Protein AF-A0A527HJ41-F1 (afdb_monomer_lite)

pLDDT: mean 84.71, std 15.03, range [32.31, 97.44]

Sequence (166 aa):
EFQVVGFYLSAHPLDEYKAALQKMRVQTWAEFSAAVKRGAAAGRLAGTVTSKQERKTRTGNKMGVIAFSDTSGQYEAVLFSEGLAQYRDLLEAGRSVVITVAAEDRPEGVNLRINSVQSLEDEASRIQKALRIFVRNASPINTLAGQLTVRGEGQVSFVLDQHEAD

Structure (mmCIF, N/CA/C/O backbone):
data_AF-A0A527HJ41-F1
#
_entry.id   AF-A0A527HJ41-F1
#
loop_
_atom_site.group_PDB
_atom_site.id
_atom_site.type_symbol
_atom_site.label_atom_id
_atom_site.label_alt_id
_atom_site.label_comp_id
_atom_site.label_asym_id
_atom_site.label_entity_id
_atom_site.label_seq_id
_atom_site.pdbx_PDB_ins_code
_atom_site.Cartn_x
_atom_site.Cartn_y
_atom_site.Cartn_z
_atom_site.occupancy
_atom_site.B_iso_or_equiv
_atom_site.auth_seq_id
_atom_site.auth_comp_id
_atom_site.auth_asym_id
_atom_site.auth_atom_id
_atom_site.pdbx_PDB_model_num
ATOM 1 N N . GLU A 1 1 ? 0.433 -15.517 27.421 1.00 32.31 1 GLU A N 1
ATOM 2 C CA . GLU A 1 1 ? 1.723 -15.482 26.705 1.00 32.31 1 GLU A CA 1
ATOM 3 C C . GLU A 1 1 ? 1.440 -15.328 25.211 1.00 32.31 1 GLU A C 1
ATOM 5 O O . GLU A 1 1 ? 1.020 -16.286 24.586 1.00 32.31 1 GLU A O 1
ATOM 10 N N . PHE A 1 2 ? 1.551 -14.119 24.648 1.00 38.59 2 PHE A N 1
ATOM 11 C CA . PHE A 1 2 ? 1.425 -13.896 23.197 1.00 38.59 2 PHE A CA 1
ATOM 12 C C . PHE A 1 2 ? 2.790 -13.502 22.655 1.00 38.59 2 PHE A C 1
ATOM 14 O O . PHE A 1 2 ? 3.106 -12.331 22.467 1.00 38.59 2 PHE A O 1
ATOM 21 N N . GLN A 1 3 ? 3.622 -14.519 22.480 1.00 38.44 3 GLN A N 1
ATOM 22 C CA . GLN A 1 3 ? 4.915 -14.405 21.838 1.00 38.44 3 GLN A CA 1
ATOM 23 C C . GLN A 1 3 ? 4.767 -14.990 20.434 1.00 38.44 3 GLN A C 1
ATOM 25 O O . GLN A 1 3 ? 4.977 -16.175 20.212 1.00 38.44 3 GLN A O 1
ATOM 30 N N . VAL A 1 4 ? 4.369 -14.151 19.480 1.00 41.88 4 VAL A N 1
ATOM 31 C CA . VAL A 1 4 ? 4.727 -14.380 18.078 1.00 41.88 4 VAL A CA 1
ATOM 32 C C . VAL A 1 4 ? 5.689 -13.264 17.727 1.00 41.88 4 VAL A C 1
ATOM 34 O O . VAL A 1 4 ? 5.316 -12.202 17.237 1.00 41.88 4 VAL A O 1
ATOM 37 N N . VAL A 1 5 ? 6.950 -13.496 18.082 1.00 46.50 5 VAL A N 1
ATOM 38 C CA . VAL A 1 5 ? 8.055 -12.719 17.542 1.00 46.50 5 VAL A CA 1
ATOM 39 C C . VAL A 1 5 ? 8.141 -13.111 16.074 1.00 46.50 5 VAL A C 1
ATOM 41 O O . VAL A 1 5 ? 8.638 -14.183 15.738 1.00 46.50 5 VAL A O 1
ATOM 44 N N . GLY A 1 6 ? 7.594 -12.270 15.200 1.00 47.38 6 GLY A N 1
ATOM 45 C CA . GLY A 1 6 ? 7.836 -12.346 13.764 1.00 47.38 6 GLY A CA 1
ATOM 46 C C . GLY A 1 6 ? 9.289 -11.981 13.484 1.00 47.38 6 GLY A C 1
ATOM 47 O O . GLY A 1 6 ? 9.580 -10.872 13.047 1.00 47.38 6 GLY A O 1
ATOM 48 N N . PHE A 1 7 ? 10.211 -12.893 13.796 1.00 44.38 7 PHE A N 1
ATOM 49 C CA . PHE A 1 7 ? 11.591 -12.834 13.337 1.00 44.38 7 PHE A CA 1
ATOM 50 C C . PHE A 1 7 ? 11.576 -12.973 11.808 1.00 44.38 7 PHE A C 1
ATOM 52 O O . PHE A 1 7 ? 11.611 -14.082 11.283 1.00 44.38 7 PHE A O 1
ATOM 59 N N . TYR A 1 8 ? 11.559 -11.860 11.073 1.00 49.19 8 TYR A N 1
ATOM 60 C CA . TYR A 1 8 ? 11.989 -11.850 9.670 1.00 49.19 8 TYR A CA 1
ATOM 61 C C . TYR A 1 8 ? 13.519 -11.886 9.629 1.00 49.19 8 TYR A C 1
ATOM 63 O O . TYR A 1 8 ? 14.181 -10.938 9.217 1.00 49.19 8 TYR A O 1
ATOM 71 N N . LEU A 1 9 ? 14.101 -12.985 10.105 1.00 42.91 9 LEU A N 1
ATOM 72 C CA . LEU A 1 9 ? 15.534 -13.236 10.034 1.00 42.91 9 LEU A CA 1
ATOM 73 C C . LEU A 1 9 ? 15.883 -13.838 8.662 1.00 42.91 9 LEU A C 1
ATOM 75 O O . LEU A 1 9 ? 16.383 -14.951 8.628 1.00 42.91 9 LEU A O 1
ATOM 79 N N . SER A 1 10 ? 15.570 -13.134 7.558 1.00 51.16 10 SER A N 1
ATOM 80 C CA . SER A 1 10 ? 16.360 -13.165 6.301 1.00 51.16 10 SER A CA 1
ATOM 81 C C . SER A 1 10 ? 15.705 -12.503 5.080 1.00 51.16 10 SER A C 1
ATOM 83 O O . SER A 1 10 ? 16.448 -12.074 4.203 1.00 51.16 10 SER A O 1
ATOM 85 N N . ALA A 1 11 ? 14.375 -12.402 4.976 1.00 65.94 11 ALA A N 1
ATOM 86 C CA . ALA A 1 11 ? 13.717 -11.685 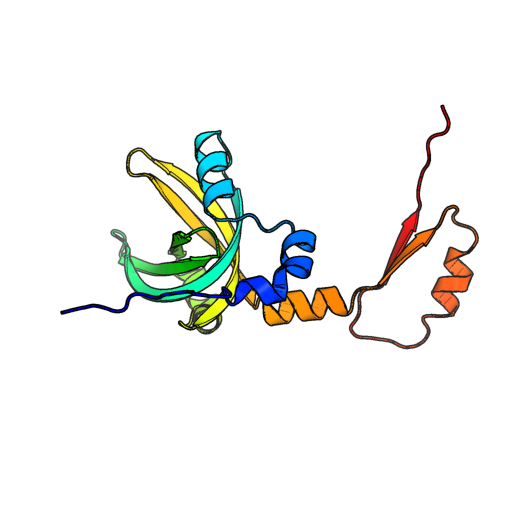3.871 1.00 65.94 11 ALA A CA 1
ATOM 87 C C . ALA A 1 11 ? 12.238 -11.404 4.187 1.00 65.94 11 ALA A C 1
ATOM 89 O O . ALA A 1 11 ? 11.489 -12.314 4.539 1.00 65.94 11 ALA A O 1
ATOM 90 N N . HIS A 1 12 ? 11.801 -10.153 4.061 1.00 80.25 12 HIS A N 1
ATOM 91 C CA . HIS A 1 12 ? 10.380 -9.807 4.030 1.00 80.25 12 HIS A CA 1
ATOM 92 C C . HIS A 1 12 ? 9.788 -10.295 2.693 1.00 80.25 12 HIS A C 1
ATOM 94 O O . HIS A 1 12 ? 10.474 -10.179 1.680 1.00 80.25 12 HIS A O 1
ATOM 100 N N . PRO A 1 13 ? 8.517 -10.736 2.603 1.00 83.31 13 PRO A N 1
ATOM 101 C CA . PRO A 1 13 ? 7.908 -11.139 1.322 1.00 83.31 13 PRO A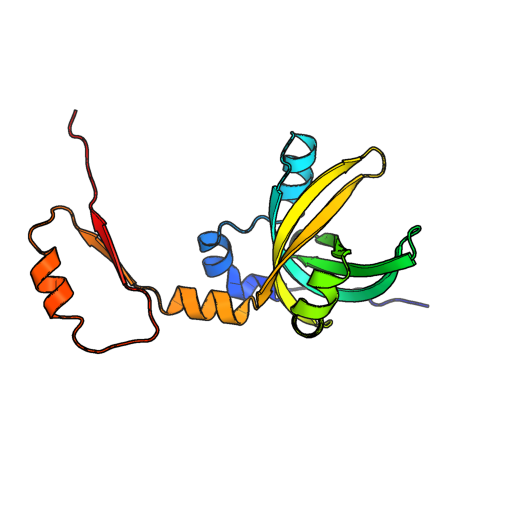 CA 1
ATOM 102 C C . PRO A 1 13 ? 7.997 -10.076 0.212 1.00 83.31 13 PRO A C 1
ATOM 104 O O . PRO A 1 13 ? 7.979 -10.380 -0.973 1.00 83.31 13 PRO A O 1
ATOM 107 N N . LEU A 1 14 ? 8.139 -8.805 0.599 1.00 87.38 14 LEU A N 1
ATOM 108 C CA . LEU A 1 14 ? 8.327 -7.680 -0.323 1.00 87.38 14 LEU A CA 1
ATOM 109 C C . LEU A 1 14 ? 9.729 -7.633 -0.957 1.00 87.38 14 LEU A C 1
ATOM 111 O O . LEU A 1 14 ? 9.902 -6.967 -1.977 1.00 87.38 14 LEU A O 1
ATOM 115 N N . ASP A 1 15 ? 10.724 -8.310 -0.377 1.00 86.06 15 ASP A N 1
ATOM 116 C CA . ASP A 1 15 ? 12.106 -8.294 -0.862 1.00 86.06 15 ASP A CA 1
ATOM 117 C C . ASP A 1 15 ? 12.234 -8.908 -2.262 1.00 86.06 15 ASP A C 1
ATOM 119 O O . ASP A 1 15 ? 13.014 -8.407 -3.074 1.00 86.06 15 ASP A O 1
ATOM 123 N N . GLU A 1 16 ? 11.417 -9.915 -2.580 1.00 85.12 16 GLU A N 1
ATOM 124 C CA . GLU A 1 16 ? 11.349 -10.538 -3.911 1.00 85.12 16 GLU A CA 1
ATOM 125 C C . GLU A 1 16 ? 10.868 -9.556 -4.993 1.00 85.12 16 GLU A C 1
ATOM 127 O O . GLU A 1 16 ? 11.215 -9.674 -6.168 1.00 85.12 16 GLU A O 1
ATOM 132 N N . TYR A 1 17 ? 10.125 -8.522 -4.591 1.00 87.56 17 TYR A N 1
ATOM 133 C CA . TYR A 1 17 ? 9.482 -7.565 -5.489 1.00 87.56 17 TYR A CA 1
ATOM 134 C C . TYR A 1 17 ? 10.200 -6.212 -5.556 1.00 87.56 17 TYR A C 1
ATOM 136 O O . TYR A 1 17 ? 9.676 -5.283 -6.174 1.00 87.56 17 TYR A O 1
ATOM 144 N N . LYS A 1 18 ? 11.406 -6.071 -4.983 1.00 86.88 18 LYS A N 1
ATOM 145 C CA . LYS A 1 18 ? 12.152 -4.793 -4.910 1.00 86.88 18 LYS A CA 1
ATOM 146 C C . LYS A 1 18 ? 12.193 -4.021 -6.229 1.00 86.88 18 LYS A C 1
ATOM 148 O O . LYS A 1 18 ? 11.873 -2.834 -6.256 1.00 86.88 18 LYS A O 1
ATOM 153 N N . ALA A 1 19 ? 12.528 -4.688 -7.333 1.00 86.69 19 ALA A N 1
ATOM 154 C CA . ALA A 1 19 ? 12.604 -4.046 -8.645 1.00 86.69 19 ALA A CA 1
ATOM 155 C C . ALA A 1 19 ? 11.233 -3.545 -9.146 1.00 86.69 19 ALA A C 1
ATOM 157 O O . ALA A 1 19 ? 11.144 -2.482 -9.764 1.00 86.69 19 ALA A O 1
ATOM 158 N N . ALA A 1 20 ? 10.155 -4.288 -8.877 1.00 88.56 20 ALA A N 1
ATOM 159 C CA . ALA A 1 20 ? 8.798 -3.881 -9.235 1.00 88.56 20 ALA A CA 1
ATOM 160 C C . ALA A 1 20 ? 8.319 -2.714 -8.355 1.00 88.56 20 ALA A C 1
ATOM 162 O O . ALA A 1 20 ? 7.800 -1.727 -8.875 1.00 88.56 20 ALA A O 1
ATOM 163 N N . LEU A 1 21 ? 8.567 -2.779 -7.044 1.00 91.06 21 LEU A N 1
ATOM 164 C CA . LEU A 1 21 ? 8.242 -1.726 -6.076 1.00 91.06 21 LEU A CA 1
ATOM 165 C C . LEU A 1 21 ? 8.924 -0.396 -6.424 1.00 91.06 21 LEU A C 1
ATOM 167 O O . LEU A 1 21 ? 8.267 0.647 -6.446 1.00 91.06 21 LEU A O 1
ATOM 171 N N . GLN A 1 22 ? 10.206 -0.438 -6.801 1.00 90.19 22 GLN A N 1
ATOM 172 C CA . GLN A 1 22 ? 10.940 0.737 -7.280 1.00 90.19 22 GLN A CA 1
ATOM 173 C C . GLN A 1 22 ? 10.303 1.339 -8.539 1.00 90.19 22 GLN A C 1
ATOM 175 O O . GLN A 1 22 ? 10.073 2.548 -8.600 1.00 90.19 22 GLN A O 1
ATOM 180 N N . LYS A 1 23 ? 9.946 0.510 -9.530 1.00 87.62 23 LYS A N 1
ATOM 181 C CA . LYS A 1 23 ? 9.259 0.972 -10.751 1.00 87.62 23 LYS A CA 1
ATOM 182 C C . LYS A 1 23 ? 7.889 1.590 -10.455 1.00 87.62 23 LYS A C 1
ATOM 184 O O . LYS A 1 23 ? 7.506 2.558 -11.108 1.00 87.62 23 LYS A O 1
ATOM 189 N N . MET A 1 24 ? 7.178 1.076 -9.453 1.00 89.06 24 MET A N 1
ATOM 190 C CA . MET A 1 24 ? 5.892 1.614 -9.000 1.00 89.06 24 MET A CA 1
ATOM 191 C C . MET A 1 24 ? 6.009 2.885 -8.155 1.00 89.06 24 MET A C 1
ATOM 193 O O . MET A 1 24 ? 4.970 3.473 -7.840 1.00 89.06 24 MET A O 1
ATOM 197 N N . ARG A 1 25 ? 7.232 3.317 -7.807 1.00 91.88 25 ARG A N 1
ATOM 198 C CA . ARG A 1 25 ? 7.509 4.416 -6.866 1.00 91.88 25 ARG A CA 1
ATOM 199 C C . ARG A 1 25 ? 6.849 4.192 -5.503 1.00 91.88 25 ARG A C 1
ATOM 201 O O . ARG A 1 25 ? 6.312 5.121 -4.905 1.00 91.88 25 ARG A O 1
ATOM 208 N N . VAL A 1 26 ? 6.848 2.941 -5.050 1.00 95.00 26 VAL A N 1
ATOM 209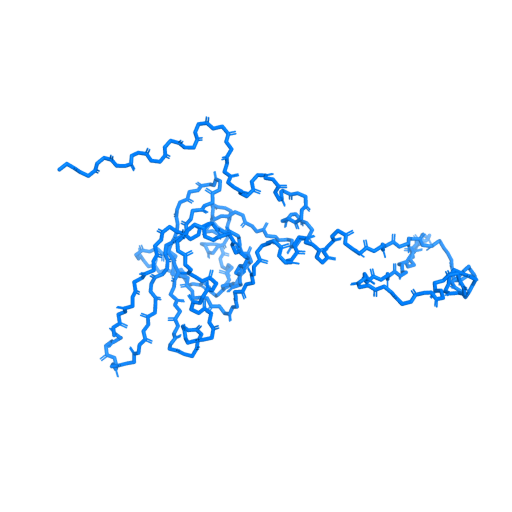 C CA . VAL A 1 26 ? 6.409 2.588 -3.701 1.00 95.00 26 VAL A CA 1
ATOM 210 C C . VAL A 1 26 ? 7.445 3.087 -2.698 1.00 95.00 26 VAL A C 1
ATOM 212 O O . VAL A 1 26 ? 8.642 2.891 -2.896 1.00 95.00 26 VAL A O 1
ATOM 215 N N . GLN A 1 27 ? 6.972 3.714 -1.627 1.00 95.00 27 GLN A N 1
ATOM 216 C CA . GLN A 1 27 ? 7.783 4.154 -0.497 1.00 95.00 27 GLN A CA 1
ATOM 217 C C . GLN A 1 27 ? 7.684 3.142 0.643 1.00 95.00 27 GLN A C 1
ATOM 219 O O . GLN A 1 27 ? 6.653 2.482 0.806 1.00 95.00 27 GLN A O 1
ATOM 224 N N . THR A 1 28 ? 8.740 3.048 1.448 1.00 95.56 28 THR A N 1
ATOM 225 C CA . THR A 1 28 ? 8.644 2.358 2.739 1.00 95.56 28 THR A CA 1
ATOM 226 C C . THR A 1 28 ? 7.827 3.192 3.723 1.00 95.56 28 THR A C 1
ATOM 228 O O . THR A 1 28 ? 7.720 4.419 3.602 1.00 95.56 28 THR A O 1
ATOM 231 N N . TRP A 1 29 ? 7.265 2.543 4.734 1.00 95.81 29 TRP A N 1
ATOM 232 C CA . TRP A 1 29 ? 6.533 3.211 5.797 1.00 95.81 29 TRP A CA 1
ATOM 233 C C . TRP A 1 29 ? 7.399 4.228 6.547 1.00 95.81 29 TRP A C 1
ATOM 235 O O . TRP A 1 29 ? 6.955 5.351 6.796 1.00 95.81 29 TRP A O 1
ATOM 245 N N . ALA A 1 30 ? 8.648 3.883 6.867 1.00 95.06 30 ALA A N 1
ATOM 246 C CA . ALA A 1 30 ? 9.567 4.801 7.539 1.00 95.06 30 ALA A CA 1
ATOM 247 C C . ALA A 1 30 ? 9.804 6.089 6.728 1.00 95.06 30 ALA A C 1
ATOM 249 O O . ALA A 1 30 ? 9.742 7.192 7.274 1.00 95.06 30 ALA A O 1
ATOM 250 N N . GLU A 1 31 ? 10.016 5.976 5.416 1.00 95.56 31 GLU A N 1
ATOM 251 C CA . GLU A 1 31 ? 10.205 7.139 4.541 1.00 95.56 31 GLU A CA 1
ATOM 252 C C . GLU A 1 31 ? 8.929 7.973 4.419 1.00 95.56 31 GLU A C 1
ATOM 254 O O . GLU A 1 31 ? 8.974 9.205 4.509 1.00 95.56 31 GLU A O 1
ATOM 259 N N . PHE A 1 32 ? 7.788 7.308 4.226 1.00 96.69 32 PHE A N 1
ATOM 260 C CA . PHE A 1 32 ? 6.517 7.986 4.028 1.00 96.69 32 PHE A CA 1
ATOM 261 C C . PHE A 1 32 ? 6.036 8.685 5.297 1.00 96.69 32 PHE A C 1
ATOM 263 O O . PHE A 1 32 ? 5.689 9.860 5.242 1.00 96.69 32 PHE A O 1
ATOM 270 N N . SER A 1 33 ? 6.090 8.026 6.454 1.00 95.62 33 SER A N 1
ATOM 271 C CA . SER A 1 33 ? 5.721 8.635 7.738 1.00 95.62 33 SER A CA 1
ATOM 272 C C . SER A 1 33 ? 6.557 9.883 8.044 1.00 95.62 33 SER A C 1
ATOM 274 O O . SER A 1 33 ? 6.023 10.896 8.499 1.00 95.62 33 SER A O 1
ATOM 276 N N . ALA A 1 34 ? 7.854 9.866 7.718 1.00 95.50 34 ALA A N 1
ATOM 277 C CA . ALA A 1 34 ? 8.708 11.043 7.822 1.00 95.50 34 ALA A CA 1
ATOM 278 C C . ALA A 1 34 ? 8.324 12.140 6.812 1.00 95.50 34 ALA A C 1
ATOM 280 O O . ALA A 1 34 ? 8.401 13.324 7.137 1.00 95.50 34 ALA A O 1
ATOM 281 N N . ALA A 1 35 ? 7.918 11.774 5.593 1.00 95.62 35 ALA A N 1
ATOM 282 C CA . ALA A 1 35 ? 7.437 12.723 4.590 1.00 95.62 35 ALA A CA 1
ATOM 283 C C . ALA A 1 35 ? 6.105 13.373 4.990 1.00 95.62 35 ALA A C 1
ATOM 285 O O . ALA A 1 35 ? 5.929 14.569 4.762 1.00 95.62 35 ALA A O 1
ATOM 286 N N . VAL A 1 36 ? 5.201 12.630 5.634 1.00 96.19 36 VAL A N 1
ATOM 287 C CA . VAL A 1 36 ? 3.918 13.156 6.126 1.00 96.19 36 VAL A CA 1
ATOM 288 C C . VAL A 1 36 ? 4.136 14.241 7.175 1.00 96.19 36 VAL A C 1
ATOM 290 O O . VAL A 1 36 ? 3.575 15.324 7.051 1.00 96.19 36 VAL A O 1
ATOM 293 N N . LYS A 1 37 ? 5.068 14.027 8.111 1.00 93.12 37 LYS A N 1
ATOM 294 C CA . LYS A 1 37 ? 5.487 15.053 9.088 1.00 93.12 37 LYS A CA 1
ATOM 295 C C . LYS A 1 37 ? 6.101 16.308 8.452 1.00 93.12 37 LYS A C 1
ATOM 297 O O . LYS A 1 37 ? 6.218 17.340 9.102 1.00 93.12 37 LYS A O 1
ATOM 302 N N . ARG A 1 38 ? 6.521 16.230 7.184 1.00 94.81 38 ARG A N 1
ATOM 303 C CA . ARG A 1 38 ? 7.004 17.371 6.383 1.00 94.81 38 ARG A CA 1
ATOM 304 C C . ARG A 1 38 ? 5.928 17.960 5.461 1.00 94.81 38 ARG A C 1
ATOM 306 O O . ARG A 1 38 ? 6.242 18.847 4.674 1.00 94.81 38 ARG A O 1
ATOM 313 N N . GLY A 1 39 ? 4.687 17.480 5.540 1.00 93.69 39 GLY A N 1
ATOM 314 C CA . GLY A 1 39 ? 3.546 17.993 4.777 1.00 93.69 39 GLY A CA 1
ATOM 315 C C . GLY A 1 39 ? 3.080 17.118 3.610 1.00 93.69 39 GLY A C 1
ATOM 316 O O . GLY A 1 39 ? 2.225 17.555 2.842 1.00 93.69 39 GLY A O 1
ATOM 317 N N . ALA A 1 40 ? 3.600 15.898 3.436 1.00 94.56 40 ALA A N 1
ATOM 318 C CA . ALA A 1 40 ? 3.031 14.974 2.452 1.00 94.56 40 ALA A CA 1
ATOM 319 C C . ALA A 1 40 ? 1.634 14.499 2.894 1.00 94.56 40 ALA A C 1
ATOM 321 O O . ALA A 1 40 ? 1.453 14.072 4.029 1.00 94.56 40 ALA A O 1
ATOM 322 N N . ALA A 1 41 ? 0.657 14.526 1.987 1.00 94.88 41 ALA A N 1
ATOM 323 C CA . ALA A 1 41 ? -0.731 14.148 2.290 1.00 94.88 41 ALA A CA 1
ATOM 324 C C . ALA A 1 41 ? -1.190 12.858 1.591 1.00 94.88 41 ALA A C 1
ATOM 326 O O . ALA A 1 41 ? -2.288 12.366 1.842 1.00 94.88 41 ALA A O 1
ATOM 327 N N . ALA A 1 42 ? -0.382 12.309 0.684 1.00 96.25 42 ALA A N 1
ATOM 328 C CA . ALA A 1 42 ? -0.698 11.082 -0.030 1.00 96.25 42 ALA A CA 1
ATOM 329 C C . ALA A 1 42 ? 0.574 10.337 -0.427 1.00 96.25 42 ALA A C 1
ATOM 331 O O . ALA A 1 42 ? 1.614 10.952 -0.664 1.00 96.25 42 ALA A O 1
ATOM 332 N N . GLY A 1 43 ? 0.474 9.016 -0.520 1.00 95.88 43 GLY A N 1
ATOM 333 C CA . GLY A 1 43 ? 1.601 8.157 -0.850 1.00 95.88 43 GLY A CA 1
ATOM 334 C C . GLY A 1 43 ? 1.171 6.818 -1.416 1.00 95.88 43 GLY A C 1
ATOM 335 O O . GLY A 1 43 ? -0.001 6.433 -1.373 1.00 95.88 43 GLY A O 1
ATOM 336 N N . ARG A 1 44 ? 2.154 6.103 -1.959 1.00 97.31 44 ARG A N 1
ATOM 337 C CA . ARG A 1 44 ? 2.001 4.725 -2.409 1.00 97.31 44 ARG A CA 1
ATOM 338 C C . ARG A 1 44 ? 2.911 3.845 -1.569 1.00 97.31 44 ARG A C 1
ATOM 340 O O . ARG A 1 44 ? 4.120 4.052 -1.560 1.00 97.31 44 ARG A O 1
ATOM 347 N N . LEU A 1 45 ? 2.319 2.871 -0.894 1.00 97.19 45 LEU A N 1
ATOM 348 C CA . LEU A 1 45 ? 3.000 1.951 0.010 1.00 97.19 45 LEU A CA 1
ATOM 349 C C . LEU A 1 45 ? 2.811 0.518 -0.479 1.00 97.19 45 LEU A C 1
ATOM 351 O O . LEU A 1 45 ? 1.868 0.223 -1.215 1.00 97.19 45 LEU A O 1
ATOM 355 N N . ALA A 1 46 ? 3.690 -0.374 -0.045 1.00 96.19 46 ALA A N 1
ATOM 356 C CA . ALA A 1 46 ? 3.452 -1.806 -0.118 1.00 96.19 46 ALA A CA 1
ATOM 357 C C . ALA A 1 46 ? 3.549 -2.401 1.278 1.00 96.19 46 ALA A C 1
ATOM 359 O O . ALA A 1 46 ? 4.252 -1.888 2.149 1.00 96.19 46 ALA A O 1
ATOM 360 N N . GLY A 1 47 ? 2.804 -3.471 1.493 1.00 95.56 47 GLY A N 1
ATOM 361 C CA . GLY A 1 47 ? 2.738 -4.123 2.784 1.00 95.56 47 GLY A CA 1
ATOM 362 C C . GLY A 1 47 ? 2.177 -5.523 2.653 1.00 95.56 47 GLY A C 1
ATOM 363 O O . GLY A 1 47 ? 1.327 -5.789 1.802 1.00 95.56 47 GLY A O 1
ATOM 364 N N . THR A 1 48 ? 2.639 -6.413 3.518 1.00 95.88 48 THR A N 1
ATOM 365 C CA . THR A 1 48 ? 1.972 -7.687 3.768 1.00 95.88 48 THR A CA 1
ATOM 366 C C . THR A 1 48 ? 0.943 -7.472 4.866 1.00 95.88 48 THR A C 1
ATOM 368 O O . THR A 1 48 ? 1.276 -6.969 5.939 1.00 95.88 48 THR A O 1
ATOM 371 N N . VAL A 1 49 ? -0.311 -7.830 4.600 1.00 96.56 49 VAL A N 1
ATOM 372 C CA . VAL A 1 49 ? -1.401 -7.710 5.572 1.00 96.56 49 VAL A CA 1
ATOM 373 C C . VAL A 1 49 ? -1.125 -8.656 6.735 1.00 96.56 49 VAL A C 1
ATOM 375 O O . VAL A 1 49 ? -0.998 -9.865 6.547 1.00 96.56 49 VAL A O 1
ATOM 378 N N . THR A 1 50 ? -1.052 -8.118 7.947 1.00 95.88 50 THR A N 1
ATOM 379 C CA . THR A 1 50 ? -0.873 -8.909 9.171 1.00 95.88 50 THR A CA 1
ATOM 380 C C . THR A 1 50 ? -2.209 -9.204 9.837 1.00 95.88 50 THR A C 1
ATOM 382 O O . THR A 1 50 ? -2.419 -10.307 10.336 1.00 95.88 50 THR A O 1
ATOM 385 N N . SER A 1 51 ? -3.147 -8.252 9.819 1.00 96.00 51 SER A N 1
ATOM 386 C CA . SER A 1 51 ? -4.502 -8.466 10.327 1.00 96.00 51 SER A CA 1
ATOM 387 C C . SER A 1 51 ? -5.521 -7.501 9.718 1.00 96.00 51 SER A C 1
ATOM 389 O O . SER A 1 51 ? -5.177 -6.417 9.248 1.00 96.00 51 SER A O 1
ATOM 391 N N . LYS A 1 52 ? -6.797 -7.901 9.753 1.00 94.62 52 LYS A N 1
ATOM 392 C CA . LYS A 1 52 ? -7.958 -7.100 9.344 1.00 94.62 52 LYS A CA 1
ATOM 393 C C . LYS A 1 52 ? -8.995 -7.128 10.459 1.00 94.62 52 LYS A C 1
ATOM 395 O O . LYS A 1 52 ? -9.449 -8.201 10.848 1.00 94.62 52 LYS A O 1
ATOM 400 N N . GLN A 1 53 ? -9.405 -5.956 10.935 1.00 93.75 53 GLN A N 1
ATOM 401 C CA . GLN A 1 53 ? -10.459 -5.808 11.936 1.00 93.75 53 GLN A CA 1
ATOM 402 C C . GLN A 1 53 ? -11.586 -4.937 11.388 1.00 93.75 53 GLN A C 1
ATOM 404 O O . GLN A 1 53 ? -11.375 -3.776 11.051 1.00 93.75 53 GLN A O 1
ATOM 409 N N . GLU A 1 54 ? -12.802 -5.473 11.329 1.00 92.50 54 GLU A N 1
ATOM 410 C CA . GLU A 1 54 ? -13.988 -4.694 10.969 1.00 92.50 54 GLU A CA 1
ATOM 411 C C . GLU A 1 54 ? -14.608 -4.085 12.237 1.00 92.50 54 GLU A C 1
ATOM 413 O O . GLU A 1 54 ? -14.952 -4.791 13.184 1.00 92.50 54 GLU A O 1
ATOM 418 N N . ARG A 1 55 ? -14.756 -2.760 12.265 1.00 90.62 55 ARG A N 1
ATOM 419 C CA . ARG A 1 55 ? -15.362 -1.991 13.359 1.00 90.62 55 ARG A CA 1
ATOM 420 C C . ARG A 1 55 ? -16.465 -1.082 12.819 1.00 90.62 55 ARG A C 1
ATOM 422 O O . ARG A 1 55 ? -16.555 -0.822 11.620 1.00 90.62 55 ARG A O 1
ATOM 429 N N . LYS A 1 56 ? -17.320 -0.580 13.708 1.00 89.06 56 LYS A N 1
ATOM 430 C CA . LYS A 1 56 ? -18.269 0.492 13.377 1.00 89.06 56 LYS A CA 1
ATOM 431 C C . LYS A 1 56 ? -17.665 1.841 13.757 1.00 89.06 56 LYS A C 1
ATOM 433 O O . LYS A 1 56 ? -17.078 1.974 14.828 1.00 89.06 56 LYS A O 1
ATOM 438 N N . THR A 1 57 ? -17.806 2.834 12.889 1.00 86.38 57 THR A N 1
ATOM 439 C CA . THR A 1 57 ? -17.470 4.224 13.196 1.00 86.38 57 THR A CA 1
ATOM 440 C C . THR A 1 57 ? -18.449 4.780 14.227 1.00 86.38 57 THR A C 1
ATOM 442 O O . THR A 1 57 ? -19.539 4.242 14.436 1.00 86.38 57 THR A O 1
ATOM 445 N N . ARG A 1 58 ? -18.113 5.932 14.819 1.00 83.31 58 ARG A N 1
ATOM 446 C CA . ARG A 1 58 ? -19.028 6.670 15.705 1.00 83.31 58 ARG A CA 1
ATOM 447 C C . ARG A 1 58 ? -20.354 7.040 15.023 1.00 83.31 58 ARG A C 1
ATOM 449 O O . ARG A 1 58 ? -21.361 7.203 15.695 1.00 83.31 58 ARG A O 1
ATOM 456 N N . THR A 1 59 ? -20.350 7.158 13.695 1.00 83.12 59 THR A N 1
ATOM 457 C CA . THR A 1 59 ? -21.536 7.434 12.870 1.00 83.12 59 THR A CA 1
ATOM 458 C C . THR A 1 59 ? -22.311 6.176 12.459 1.00 83.12 59 THR A C 1
ATOM 460 O O . THR A 1 59 ? -23.289 6.283 11.732 1.00 83.12 59 THR A O 1
ATOM 463 N N . GLY A 1 60 ? -21.895 4.986 12.908 1.00 85.25 60 GLY A N 1
ATOM 464 C CA . GLY A 1 60 ? -22.567 3.710 12.637 1.00 85.25 60 GLY A CA 1
ATOM 465 C C . GLY A 1 60 ? -22.133 3.004 11.347 1.00 85.25 60 GLY A C 1
ATOM 466 O O . GLY A 1 60 ? -22.492 1.842 11.145 1.00 85.25 60 GLY A O 1
ATOM 467 N N . ASN A 1 61 ? -21.320 3.650 10.507 1.00 88.38 61 ASN A N 1
ATOM 468 C CA . ASN A 1 61 ? -20.820 3.072 9.259 1.00 88.38 61 ASN A CA 1
ATOM 469 C C . ASN A 1 61 ? -19.745 2.008 9.526 1.00 88.38 61 ASN A C 1
ATOM 471 O O . ASN A 1 61 ? -19.016 2.080 10.512 1.00 88.38 61 ASN A O 1
ATOM 475 N N . LYS A 1 62 ? -19.615 1.014 8.643 1.00 90.06 62 LYS A N 1
ATOM 476 C CA . LYS A 1 62 ? -18.540 0.013 8.743 1.00 90.06 62 LYS A CA 1
ATOM 477 C C . LYS A 1 62 ? -17.189 0.628 8.357 1.00 90.06 62 LYS A C 1
ATOM 479 O O . LYS A 1 62 ? -17.112 1.417 7.417 1.00 90.06 62 LYS A O 1
ATOM 484 N N . MET A 1 63 ? -16.135 0.238 9.062 1.00 93.06 63 MET A N 1
ATOM 485 C CA . MET A 1 63 ? -14.749 0.627 8.812 1.00 93.06 63 MET A CA 1
ATOM 486 C C . MET A 1 63 ? -13.834 -0.573 9.060 1.00 93.06 63 MET A C 1
ATOM 488 O O . MET A 1 63 ? -13.990 -1.272 10.055 1.00 93.06 63 MET A O 1
ATOM 492 N N . GLY A 1 64 ? -12.880 -0.809 8.168 1.00 94.38 64 GLY A N 1
ATOM 493 C CA . GLY A 1 64 ? -11.792 -1.758 8.373 1.00 94.38 64 GLY A CA 1
ATOM 494 C C . GLY A 1 64 ? -10.565 -1.048 8.934 1.00 94.38 64 GLY A C 1
ATOM 495 O O . GLY A 1 64 ? -10.175 -0.011 8.407 1.00 94.38 64 GLY A O 1
ATOM 496 N N . VAL A 1 65 ? -9.961 -1.606 9.978 1.00 95.75 65 VAL A N 1
ATOM 497 C CA . VAL A 1 65 ? -8.605 -1.275 10.428 1.00 95.75 65 VAL A CA 1
ATOM 498 C C . VAL A 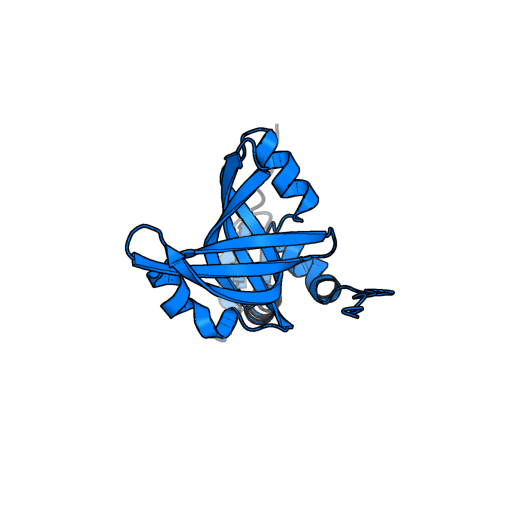1 65 ? -7.709 -2.413 9.974 1.00 95.75 65 VAL A C 1
ATOM 500 O O . VAL A 1 65 ? -7.917 -3.562 10.377 1.00 95.75 65 VAL A O 1
ATOM 503 N N . ILE A 1 66 ? -6.775 -2.107 9.081 1.00 97.38 66 ILE A N 1
ATOM 504 C CA . ILE A 1 66 ? -5.880 -3.092 8.484 1.00 97.38 66 ILE A CA 1
ATOM 505 C C . ILE A 1 66 ? -4.472 -2.810 8.975 1.00 97.38 66 ILE A C 1
ATOM 507 O O . ILE A 1 66 ? -3.987 -1.687 8.840 1.00 97.38 66 ILE A O 1
ATOM 511 N N . ALA A 1 67 ? -3.830 -3.832 9.525 1.00 97.19 67 ALA A N 1
ATOM 512 C CA . ALA A 1 67 ? -2.431 -3.777 9.901 1.00 97.19 67 ALA A CA 1
ATOM 513 C C . ALA A 1 67 ? -1.579 -4.372 8.777 1.00 97.19 67 ALA A C 1
ATOM 515 O O . ALA A 1 67 ? -1.897 -5.431 8.226 1.00 97.19 67 ALA A O 1
ATOM 516 N N . PHE A 1 68 ? -0.494 -3.682 8.453 1.00 96.81 68 PHE A N 1
ATOM 517 C CA . PHE A 1 68 ? 0.474 -4.060 7.438 1.00 96.81 68 PHE A CA 1
ATOM 518 C C . PHE A 1 68 ? 1.865 -4.162 8.056 1.00 96.81 68 PHE A C 1
ATOM 520 O O . PHE A 1 68 ? 2.182 -3.493 9.039 1.00 96.81 68 PHE A O 1
ATOM 527 N N . SER A 1 69 ? 2.703 -4.984 7.439 1.00 95.25 69 SER A N 1
ATOM 528 C CA . SER A 1 69 ? 4.140 -5.046 7.679 1.00 95.25 69 SER A CA 1
ATOM 529 C C . SER A 1 69 ? 4.869 -4.752 6.376 1.00 95.25 69 SER A C 1
ATOM 531 O O . SER A 1 69 ? 4.489 -5.275 5.325 1.00 95.25 69 SER A O 1
ATOM 533 N N . ASP A 1 70 ? 5.915 -3.941 6.444 1.00 93.88 70 ASP A N 1
ATOM 534 C CA . ASP A 1 70 ? 6.913 -3.805 5.392 1.00 93.88 70 ASP A CA 1
ATOM 535 C C . ASP A 1 70 ? 8.326 -4.066 5.942 1.00 93.88 70 ASP A C 1
ATOM 537 O O . ASP A 1 70 ? 8.502 -4.502 7.080 1.00 93.88 70 ASP A O 1
ATOM 541 N N . THR A 1 71 ? 9.351 -3.834 5.122 1.00 89.81 71 THR A N 1
ATOM 542 C CA . THR A 1 71 ? 10.758 -4.013 5.518 1.00 89.81 71 THR A CA 1
ATOM 543 C C . THR A 1 71 ? 11.237 -3.002 6.562 1.00 89.81 71 THR A C 1
ATOM 545 O O . THR A 1 71 ? 12.279 -3.215 7.176 1.00 89.81 71 THR A O 1
ATOM 548 N N . SER A 1 72 ? 10.513 -1.899 6.753 1.00 91.81 72 SER A N 1
ATOM 549 C CA . SER A 1 72 ? 10.865 -0.808 7.663 1.00 91.81 72 SER A CA 1
ATOM 550 C C . SER A 1 72 ? 10.108 -0.860 8.992 1.00 91.81 72 SER A C 1
ATOM 552 O O . SER A 1 72 ? 10.580 -0.311 9.987 1.00 91.81 72 SER A O 1
ATOM 554 N N . GLY A 1 73 ? 8.955 -1.530 9.035 1.00 90.62 73 GLY A N 1
ATOM 555 C CA . GLY A 1 73 ? 8.180 -1.725 10.250 1.00 90.62 73 GLY A CA 1
ATOM 556 C C . GLY A 1 73 ? 6.726 -2.100 9.987 1.00 90.62 73 GLY A C 1
ATOM 557 O O . GLY A 1 73 ? 6.350 -2.565 8.914 1.00 90.62 73 GLY A O 1
ATOM 558 N N . GLN A 1 74 ? 5.894 -1.897 11.005 1.00 94.31 74 GLN A N 1
ATOM 559 C CA . GLN A 1 74 ? 4.454 -2.127 10.932 1.00 94.31 74 GLN A CA 1
ATOM 560 C C . GLN A 1 74 ? 3.696 -0.804 10.952 1.00 94.31 74 GLN A C 1
ATOM 562 O O . GLN A 1 74 ? 4.129 0.163 11.583 1.00 94.31 74 GLN A O 1
ATOM 567 N N . TYR A 1 75 ? 2.556 -0.775 10.268 1.00 95.44 75 TYR A N 1
ATOM 568 C CA . TYR A 1 75 ? 1.671 0.382 10.219 1.00 95.44 75 TYR A CA 1
ATOM 569 C C . TYR A 1 75 ? 0.216 -0.043 10.070 1.00 95.44 75 TYR A C 1
ATOM 571 O O . TYR A 1 75 ? -0.088 -1.138 9.597 1.00 95.44 75 TYR A O 1
ATOM 579 N N . GLU A 1 76 ? -0.692 0.844 10.462 1.00 96.00 76 GLU A N 1
ATOM 580 C CA . GLU A 1 76 ? -2.128 0.632 10.331 1.00 96.00 76 GLU A CA 1
ATOM 581 C C . GLU A 1 76 ? -2.722 1.639 9.354 1.00 96.00 76 GLU A C 1
ATOM 583 O O . GLU A 1 76 ? -2.312 2.799 9.299 1.00 96.00 76 GLU A O 1
ATOM 588 N N . ALA A 1 77 ? -3.713 1.198 8.586 1.00 96.56 77 ALA A N 1
ATOM 589 C CA . ALA A 1 77 ? -4.500 2.082 7.749 1.00 96.56 77 ALA A CA 1
ATOM 590 C C . ALA A 1 77 ? -5.984 1.732 7.819 1.00 96.56 77 ALA A C 1
ATOM 592 O O . ALA A 1 77 ? -6.377 0.568 7.953 1.00 96.56 77 ALA A O 1
ATOM 593 N N . VAL A 1 78 ? -6.817 2.765 7.723 1.00 95.69 78 VAL A N 1
ATOM 594 C CA . VAL A 1 78 ? -8.269 2.631 7.764 1.00 95.69 78 VAL A CA 1
ATOM 595 C C . VAL A 1 78 ? -8.866 2.596 6.366 1.00 95.69 78 VAL A C 1
ATOM 597 O O . VAL A 1 78 ? -8.417 3.284 5.448 1.00 95.69 78 VAL A O 1
ATOM 600 N N . LEU A 1 79 ? -9.929 1.816 6.217 1.00 94.31 79 LEU A N 1
ATOM 601 C CA . LEU A 1 79 ? -10.699 1.690 4.988 1.00 94.31 79 LEU A CA 1
ATOM 602 C C . LEU A 1 79 ? -12.187 1.823 5.308 1.00 94.31 79 LEU A C 1
ATOM 604 O O . LEU A 1 79 ? -12.717 1.111 6.160 1.00 94.31 79 LEU A O 1
ATOM 608 N N . PHE A 1 80 ? -12.876 2.744 4.641 1.00 91.88 80 PHE A N 1
ATOM 609 C CA . PHE A 1 80 ? -14.310 2.953 4.853 1.00 91.88 80 PHE A CA 1
ATOM 610 C C . PHE A 1 80 ? -15.157 1.898 4.134 1.00 91.88 80 PHE A C 1
ATOM 612 O O . PHE A 1 80 ? -14.658 1.154 3.293 1.00 91.88 80 PHE A O 1
ATOM 619 N N . SER A 1 81 ? -16.445 1.835 4.477 1.00 89.75 81 SER A N 1
ATOM 620 C CA . SER A 1 81 ? -17.377 0.768 4.089 1.00 89.75 81 SER A CA 1
ATOM 621 C C . SER A 1 81 ? -17.356 0.376 2.611 1.00 89.75 81 SER A C 1
ATOM 623 O O . SER A 1 81 ? -17.404 -0.813 2.315 1.00 89.75 81 SER A O 1
ATOM 625 N N . GLU A 1 82 ? -17.287 1.349 1.702 1.00 89.56 82 GLU A N 1
ATOM 626 C CA . GLU A 1 82 ? -17.252 1.105 0.255 1.00 89.56 82 GLU A CA 1
ATOM 627 C C . GLU A 1 82 ? -15.992 0.330 -0.143 1.00 89.56 82 GLU A C 1
ATOM 629 O O . GLU A 1 82 ? -16.075 -0.776 -0.678 1.00 89.56 82 GLU A O 1
ATOM 634 N N . GLY A 1 83 ? -14.822 0.855 0.224 1.00 90.88 83 GLY A N 1
ATOM 635 C CA . GLY A 1 83 ? -13.554 0.187 -0.035 1.00 90.88 83 GLY A CA 1
ATOM 636 C C . GLY A 1 83 ? -13.436 -1.149 0.700 1.00 90.88 83 GLY A C 1
ATOM 637 O O . GLY A 1 83 ? -12.887 -2.099 0.153 1.00 90.88 83 GLY A O 1
ATOM 638 N N . LEU A 1 84 ? -13.989 -1.267 1.912 1.00 89.75 84 LEU A N 1
ATOM 639 C CA . LEU A 1 84 ? -13.984 -2.519 2.671 1.00 89.75 84 LEU A CA 1
ATOM 640 C C . LEU A 1 84 ? -14.747 -3.627 1.945 1.00 89.75 84 LEU A C 1
ATOM 642 O O . LEU A 1 84 ? -14.290 -4.766 1.942 1.00 89.75 84 LEU A O 1
ATOM 646 N N . ALA A 1 85 ? -15.889 -3.301 1.337 1.00 90.19 85 ALA A N 1
ATOM 647 C CA . ALA A 1 85 ? -16.647 -4.252 0.536 1.00 90.19 85 ALA A CA 1
ATOM 648 C C . ALA A 1 85 ? -15.899 -4.622 -0.754 1.00 90.19 85 ALA A C 1
ATOM 650 O O . ALA A 1 85 ? -15.865 -5.793 -1.117 1.00 90.19 85 ALA A O 1
ATOM 651 N N . GLN A 1 86 ? -15.266 -3.643 -1.406 1.00 94.06 86 GLN A N 1
ATOM 652 C CA . GLN A 1 86 ? -14.556 -3.837 -2.671 1.00 94.06 86 GLN A CA 1
ATOM 653 C C . GLN A 1 86 ? -13.261 -4.650 -2.528 1.00 94.06 86 GLN A C 1
ATOM 655 O O . GLN A 1 86 ? -12.975 -5.510 -3.355 1.00 94.06 86 GLN A O 1
ATOM 660 N N . TYR A 1 87 ? -12.458 -4.374 -1.500 1.00 94.81 87 TYR A N 1
ATOM 661 C CA . TYR A 1 87 ? -11.099 -4.913 -1.359 1.00 94.81 87 TYR A CA 1
ATOM 662 C C . TYR A 1 87 ? -10.994 -6.019 -0.305 1.00 94.81 87 TYR A C 1
ATOM 664 O O . TYR A 1 87 ? -9.889 -6.381 0.104 1.00 94.81 87 TYR A O 1
ATOM 672 N N . ARG A 1 88 ? -12.127 -6.559 0.161 1.00 89.50 88 ARG A N 1
ATOM 673 C CA . ARG A 1 88 ? -12.186 -7.496 1.291 1.00 89.50 88 ARG A CA 1
ATOM 674 C C . ARG A 1 88 ? -11.244 -8.685 1.140 1.00 89.50 88 ARG A C 1
ATOM 676 O O . ARG A 1 88 ? -10.568 -9.033 2.112 1.00 89.50 88 ARG A O 1
ATOM 683 N N . ASP A 1 89 ? -11.221 -9.258 -0.056 1.00 91.69 89 ASP A N 1
ATOM 684 C CA . ASP A 1 89 ? -10.480 -10.478 -0.374 1.00 91.69 89 ASP A CA 1
ATOM 685 C C . ASP A 1 89 ? -8.989 -10.185 -0.576 1.00 91.69 89 ASP A C 1
ATOM 687 O O . ASP A 1 89 ? -8.145 -11.010 -0.252 1.00 91.69 89 ASP A O 1
ATOM 691 N N . LEU A 1 90 ? -8.631 -8.982 -1.043 1.00 93.31 90 LEU A N 1
ATOM 692 C CA . LEU A 1 90 ? -7.230 -8.554 -1.156 1.00 93.31 90 LEU A CA 1
ATOM 693 C C . LEU A 1 90 ? -6.599 -8.254 0.210 1.00 93.31 90 LEU A C 1
ATOM 695 O O . LEU A 1 90 ? -5.382 -8.316 0.350 1.00 93.31 90 LEU A O 1
ATOM 699 N N . LEU A 1 91 ? -7.418 -7.946 1.217 1.00 94.19 91 LEU A N 1
ATOM 700 C CA . LEU A 1 91 ? -6.995 -7.557 2.565 1.00 94.19 91 LEU A CA 1
ATOM 701 C C . LEU A 1 91 ? -7.078 -8.719 3.566 1.00 94.19 91 LEU A C 1
ATOM 703 O O . LEU A 1 91 ? -7.446 -8.541 4.730 1.00 94.19 91 LEU A O 1
ATOM 707 N N . GLU A 1 92 ? -6.800 -9.934 3.108 1.00 93.44 92 GLU A N 1
ATOM 708 C CA . GLU A 1 92 ? -6.633 -11.104 3.970 1.00 93.44 92 GLU A CA 1
ATOM 709 C C . GLU A 1 92 ? -5.201 -11.194 4.496 1.00 93.44 92 GLU A C 1
ATOM 711 O O . GLU A 1 92 ? -4.251 -10.831 3.804 1.00 93.44 92 GLU A O 1
ATOM 716 N N . ALA A 1 93 ? -5.047 -11.690 5.725 1.00 93.94 93 ALA A N 1
ATOM 717 C CA . ALA A 1 93 ? -3.734 -11.866 6.332 1.00 93.94 93 ALA A CA 1
ATOM 718 C C . ALA A 1 93 ? -2.834 -12.761 5.461 1.00 93.94 93 ALA A C 1
ATOM 720 O O . ALA A 1 93 ? -3.281 -13.772 4.925 1.00 93.94 93 ALA A O 1
ATOM 721 N N . GLY A 1 94 ? -1.568 -12.370 5.324 1.00 91.06 94 GLY A N 1
ATOM 722 C CA . GLY A 1 94 ? -0.578 -13.039 4.481 1.00 91.06 94 GLY A CA 1
ATOM 723 C C . GLY A 1 94 ? -0.521 -12.532 3.038 1.00 91.06 94 GLY A C 1
ATOM 724 O O . GLY A 1 94 ? 0.467 -12.796 2.359 1.00 91.06 94 GLY A O 1
ATOM 725 N N . ARG A 1 95 ? -1.509 -11.760 2.563 1.00 93.81 95 ARG A N 1
ATOM 726 C CA . ARG A 1 95 ? -1.459 -11.178 1.213 1.00 93.81 95 ARG A CA 1
ATOM 727 C C . ARG A 1 95 ? -0.554 -9.951 1.169 1.00 93.81 95 ARG A C 1
ATOM 729 O O . ARG A 1 95 ? -0.660 -9.062 2.017 1.00 93.81 95 ARG A O 1
ATOM 736 N N . SER A 1 96 ? 0.303 -9.879 0.153 1.00 94.94 96 SER A N 1
ATOM 737 C CA . SER A 1 96 ? 1.095 -8.686 -0.150 1.00 94.94 96 SER A CA 1
ATOM 738 C C . SER A 1 96 ? 0.364 -7.807 -1.156 1.00 94.94 96 SER A C 1
ATOM 740 O O . SER A 1 96 ? -0.051 -8.257 -2.226 1.00 94.94 96 SER A O 1
ATOM 742 N N . VAL A 1 97 ? 0.210 -6.534 -0.809 1.00 96.75 97 VAL A N 1
ATOM 743 C CA . VAL A 1 97 ? -0.551 -5.569 -1.599 1.00 96.75 97 VAL A CA 1
ATOM 744 C C . VAL A 1 97 ? 0.224 -4.276 -1.788 1.00 96.75 97 VAL A C 1
ATOM 746 O O . VAL A 1 97 ? 1.057 -3.898 -0.962 1.00 96.75 97 VAL A O 1
ATOM 749 N N . VAL A 1 98 ? -0.091 -3.583 -2.877 1.00 96.81 98 VAL A N 1
ATOM 750 C CA . VAL A 1 98 ? 0.259 -2.181 -3.093 1.00 96.81 98 VAL A CA 1
ATOM 751 C C . VAL A 1 98 ? -0.978 -1.349 -2.796 1.00 96.81 98 VAL A C 1
ATOM 753 O O . VAL A 1 98 ? -2.060 -1.612 -3.325 1.00 96.81 98 VAL A O 1
ATOM 756 N N . ILE A 1 99 ? -0.822 -0.342 -1.945 1.00 97.31 99 ILE A N 1
ATOM 757 C CA . ILE A 1 99 ? -1.903 0.554 -1.549 1.00 97.31 99 ILE A CA 1
ATOM 758 C C . ILE A 1 99 ? -1.563 1.994 -1.905 1.00 97.31 99 ILE A C 1
ATOM 760 O O . ILE A 1 99 ? -0.417 2.434 -1.792 1.00 97.31 99 ILE A O 1
ATOM 764 N N . THR A 1 100 ? -2.578 2.750 -2.312 1.00 97.31 100 THR A N 1
ATOM 765 C CA . THR A 1 100 ? -2.496 4.212 -2.278 1.00 97.31 100 THR A CA 1
ATOM 766 C C . THR A 1 100 ? -3.224 4.703 -1.044 1.00 97.31 100 THR A C 1
ATOM 768 O O . THR A 1 100 ? -4.308 4.215 -0.713 1.00 97.31 100 THR A O 1
ATOM 771 N N . VAL A 1 101 ? -2.608 5.646 -0.341 1.00 97.44 101 VAL A N 1
ATOM 772 C CA . VAL A 1 101 ? -3.124 6.171 0.919 1.00 97.44 101 VAL A CA 1
ATOM 773 C C . VAL A 1 101 ? -3.177 7.688 0.881 1.00 97.44 101 VAL A C 1
ATOM 775 O O . VAL A 1 101 ? -2.304 8.333 0.302 1.00 97.44 101 VAL A O 1
ATOM 778 N N . ALA A 1 102 ? -4.200 8.246 1.516 1.00 97.25 102 ALA A N 1
ATOM 779 C CA . ALA A 1 102 ? -4.157 9.596 2.051 1.00 97.25 102 ALA A CA 1
ATOM 780 C C . ALA A 1 102 ? -3.624 9.531 3.488 1.00 97.25 102 ALA A C 1
ATOM 782 O O . ALA A 1 102 ? -3.901 8.568 4.208 1.00 97.25 102 ALA A O 1
ATOM 783 N N . ALA A 1 103 ? -2.866 10.539 3.895 1.00 96.75 103 ALA A N 1
ATOM 784 C CA . ALA A 1 103 ? -2.262 10.622 5.212 1.00 96.75 103 ALA A CA 1
ATOM 785 C C . ALA A 1 103 ? -2.551 11.973 5.863 1.00 96.75 103 ALA A C 1
ATOM 787 O O . ALA A 1 103 ? -2.529 13.011 5.202 1.00 96.75 103 ALA A O 1
ATOM 788 N N . GLU A 1 104 ? -2.793 11.944 7.167 1.00 95.25 104 GLU A N 1
ATOM 789 C CA . GLU A 1 104 ? -2.947 13.129 8.006 1.00 95.25 104 GLU A CA 1
ATOM 790 C C . GLU A 1 104 ? -1.945 13.048 9.155 1.00 95.25 104 GLU A C 1
ATOM 792 O O . GLU A 1 104 ? -1.893 12.036 9.859 1.00 95.25 104 GLU A O 1
ATOM 797 N N . ASP A 1 105 ? -1.169 14.113 9.357 1.00 94.75 105 ASP A N 1
ATOM 798 C CA . ASP A 1 105 ? -0.340 14.253 10.553 1.00 94.75 105 ASP A CA 1
ATOM 799 C C . ASP A 1 105 ? -1.218 14.717 11.718 1.00 94.75 105 ASP A C 1
ATOM 801 O O . ASP A 1 105 ? -1.871 15.763 11.643 1.00 94.75 105 ASP A O 1
ATOM 805 N N . ARG A 1 106 ? -1.278 13.919 12.785 1.00 91.56 106 ARG A N 1
ATOM 806 C CA . ARG A 1 106 ? -2.035 14.228 14.000 1.00 91.56 106 ARG A CA 1
ATOM 807 C C . ARG A 1 106 ? -1.124 14.177 15.222 1.00 91.56 106 ARG A C 1
ATOM 809 O O . ARG A 1 106 ? -0.097 13.503 15.187 1.00 91.56 106 ARG A O 1
ATOM 816 N N . PRO A 1 107 ? -1.511 14.816 16.342 1.00 88.00 107 PRO A N 1
ATOM 817 C CA . PRO A 1 107 ? -0.738 14.748 17.582 1.00 88.00 107 PRO A CA 1
ATOM 818 C C . PRO A 1 107 ? -0.489 13.311 18.068 1.00 88.00 107 PRO A C 1
ATOM 820 O O . PRO A 1 107 ? 0.566 13.033 18.630 1.00 88.00 107 PRO A O 1
ATOM 823 N N . GLU A 1 108 ? -1.436 12.394 17.830 1.00 87.31 108 GLU A N 1
ATOM 824 C CA . GLU A 1 108 ? -1.295 10.966 18.147 1.00 87.31 108 GLU A CA 1
ATOM 825 C C . GLU A 1 108 ? -0.415 10.161 17.167 1.00 87.31 108 GLU A C 1
ATOM 827 O O . GLU A 1 108 ? -0.050 9.026 17.472 1.00 87.31 108 GLU A O 1
ATOM 832 N N . GLY A 1 109 ? -0.060 10.725 16.009 1.00 90.50 109 GLY A N 1
ATOM 833 C CA . GLY A 1 109 ? 0.710 10.059 14.960 1.00 90.50 109 GLY A CA 1
ATOM 834 C C . GLY A 1 109 ? 0.133 10.256 13.557 1.00 90.50 109 GLY A C 1
ATOM 835 O O . GLY A 1 109 ? -0.827 10.992 13.341 1.00 90.50 109 GLY A O 1
ATOM 836 N N . VAL A 1 110 ? 0.738 9.574 12.583 1.00 94.25 110 VAL A N 1
ATOM 837 C CA . VAL A 1 110 ? 0.298 9.615 11.183 1.00 94.25 110 VAL A CA 1
ATOM 838 C C . VAL A 1 110 ? -0.893 8.679 10.999 1.00 94.25 110 VAL A C 1
ATOM 840 O O . VAL A 1 110 ? -0.751 7.463 11.124 1.00 94.25 110 VAL A O 1
ATOM 843 N N . ASN A 1 111 ? -2.047 9.238 10.645 1.00 94.94 111 ASN A N 1
ATOM 844 C CA . ASN A 1 111 ? -3.234 8.465 10.298 1.00 94.94 111 ASN A CA 1
ATOM 845 C C . ASN A 1 111 ? -3.275 8.198 8.797 1.00 94.94 111 ASN A C 1
ATOM 847 O O . ASN A 1 111 ? -3.181 9.127 7.997 1.00 94.94 111 ASN A O 1
ATOM 851 N N . LEU A 1 112 ? -3.479 6.937 8.418 1.00 96.81 112 LEU A N 1
ATOM 852 C CA . LEU A 1 112 ? -3.574 6.520 7.023 1.00 96.81 112 LEU A CA 1
ATOM 853 C C . LEU A 1 112 ? -4.992 6.118 6.653 1.00 96.81 112 LEU A C 1
ATOM 855 O O . LEU A 1 112 ? -5.614 5.303 7.330 1.00 96.81 112 LEU A O 1
ATOM 859 N N . ARG A 1 113 ? -5.465 6.616 5.515 1.00 96.62 113 ARG A N 1
ATOM 860 C CA . ARG A 1 113 ? -6.704 6.191 4.867 1.00 96.62 113 ARG A CA 1
ATOM 861 C C . ARG A 1 113 ? -6.378 5.559 3.523 1.00 96.62 113 ARG A C 1
ATOM 863 O O . ARG A 1 113 ? -5.782 6.202 2.667 1.00 96.62 113 ARG A O 1
ATOM 870 N N . ILE A 1 114 ? -6.817 4.325 3.315 1.00 97.31 114 ILE A N 1
ATOM 871 C CA . ILE A 1 114 ? -6.640 3.614 2.048 1.00 97.31 114 ILE A CA 1
ATOM 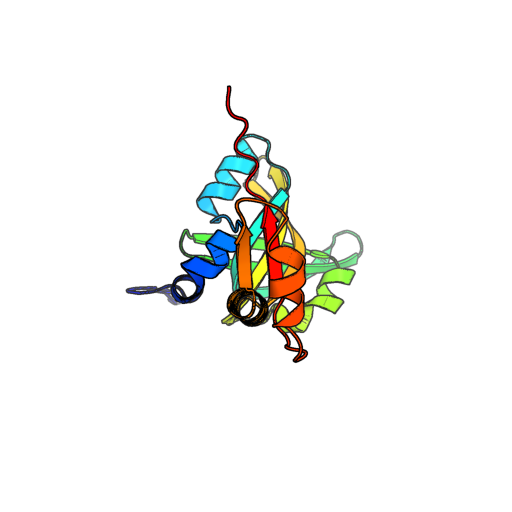872 C C . ILE A 1 114 ? -7.602 4.183 0.995 1.00 97.31 114 ILE A C 1
ATOM 874 O O . ILE A 1 114 ? -8.805 4.302 1.239 1.00 97.31 114 ILE A O 1
ATOM 878 N N . ASN A 1 115 ? -7.061 4.491 -0.184 1.00 95.94 115 ASN A N 1
ATOM 879 C CA . ASN A 1 115 ? -7.808 4.925 -1.365 1.00 95.94 115 ASN A CA 1
ATOM 880 C C . ASN A 1 115 ? -7.950 3.791 -2.390 1.00 95.94 115 ASN A C 1
ATOM 882 O O . ASN A 1 115 ? -9.027 3.595 -2.948 1.00 95.94 115 ASN A O 1
ATOM 886 N N . SER A 1 116 ? -6.887 3.018 -2.620 1.00 96.12 116 SER A N 1
ATOM 887 C CA . SER A 1 116 ? -6.915 1.858 -3.515 1.00 96.12 116 SER A CA 1
ATOM 888 C C . SER A 1 116 ? -6.044 0.727 -2.988 1.00 96.12 116 SER A C 1
ATOM 890 O O . SER A 1 116 ? -5.050 0.975 -2.305 1.00 96.12 116 SER A O 1
ATOM 892 N N . VAL A 1 117 ? -6.398 -0.504 -3.356 1.00 97.00 117 VAL A N 1
ATOM 893 C CA . VAL A 1 117 ? -5.644 -1.722 -3.038 1.00 97.00 117 VAL A CA 1
ATOM 894 C C . VAL A 1 117 ? -5.459 -2.527 -4.315 1.00 97.00 117 VAL A C 1
ATOM 896 O O . VAL A 1 117 ? -6.405 -2.707 -5.080 1.00 97.00 117 VAL A O 1
ATOM 899 N N . GLN A 1 118 ? -4.245 -3.010 -4.545 1.00 95.81 118 GLN A N 1
ATOM 900 C CA . GLN A 1 118 ? -3.900 -3.863 -5.677 1.00 95.81 118 GLN A CA 1
ATOM 901 C C . GLN A 1 118 ? -3.040 -5.029 -5.184 1.00 95.81 118 GLN A C 1
ATOM 903 O O . GLN A 1 118 ? -2.210 -4.850 -4.293 1.00 95.81 118 GLN A O 1
ATOM 908 N N . SER A 1 119 ? -3.226 -6.218 -5.760 1.00 95.44 119 SER A N 1
ATOM 909 C CA . SER A 1 119 ? -2.331 -7.354 -5.511 1.00 95.44 119 SER A CA 1
ATOM 910 C C . SER A 1 119 ? -0.919 -7.003 -5.976 1.00 95.44 119 SER A C 1
ATOM 912 O O . SER A 1 119 ? -0.733 -6.538 -7.105 1.00 95.44 119 SER A O 1
ATOM 914 N N . LEU A 1 120 ? 0.073 -7.222 -5.109 1.00 93.56 120 LEU A N 1
ATOM 915 C CA . LEU A 1 120 ? 1.470 -7.005 -5.471 1.00 93.56 120 LEU A CA 1
ATOM 916 C C . LEU A 1 120 ? 1.909 -7.955 -6.589 1.00 93.56 120 LEU A C 1
ATOM 918 O O . LEU A 1 120 ? 2.630 -7.539 -7.492 1.00 93.56 120 LEU A O 1
ATOM 922 N N . GLU A 1 121 ? 1.446 -9.201 -6.544 1.00 90.25 121 GLU A N 1
ATOM 923 C CA . GLU A 1 121 ? 1.755 -10.221 -7.545 1.00 90.25 121 GLU A CA 1
ATOM 924 C C . GLU A 1 121 ? 1.232 -9.815 -8.932 1.00 90.25 121 GLU A C 1
ATOM 926 O O . GLU A 1 121 ? 1.978 -9.829 -9.914 1.00 90.25 121 GLU A O 1
ATOM 931 N N . ASP A 1 122 ? -0.017 -9.347 -9.006 1.00 90.38 122 ASP A N 1
ATOM 932 C CA . ASP A 1 122 ? -0.629 -8.922 -10.268 1.00 90.38 122 ASP A CA 1
ATOM 933 C C . ASP A 1 122 ? 0.069 -7.688 -10.856 1.00 90.38 122 ASP A C 1
ATOM 935 O O . ASP A 1 122 ? 0.295 -7.606 -12.066 1.00 90.38 122 ASP A O 1
ATOM 939 N N . GLU A 1 123 ? 0.413 -6.712 -10.009 1.00 89.31 123 GLU A N 1
ATOM 940 C CA . GLU A 1 123 ? 1.167 -5.523 -10.423 1.00 89.31 123 GLU A CA 1
ATOM 941 C C . GLU A 1 123 ? 2.578 -5.887 -10.899 1.00 89.31 123 GLU A C 1
ATOM 943 O O . GLU A 1 123 ? 3.033 -5.412 -11.943 1.00 89.31 123 GLU A O 1
ATOM 948 N N . ALA A 1 124 ? 3.264 -6.778 -10.182 1.00 86.62 124 ALA A N 1
ATOM 949 C CA . ALA A 1 124 ? 4.584 -7.251 -10.573 1.00 86.62 124 ALA A CA 1
ATOM 950 C C . ALA A 1 124 ? 4.545 -7.992 -11.919 1.00 86.62 124 ALA A C 1
ATOM 952 O O . ALA A 1 124 ? 5.375 -7.716 -12.788 1.00 86.62 124 ALA A O 1
ATOM 953 N N . SER A 1 125 ? 3.550 -8.859 -12.128 1.00 86.50 125 SER A N 1
ATOM 954 C CA . SER A 1 125 ? 3.324 -9.571 -13.392 1.00 86.50 125 SER A CA 1
ATOM 955 C C . SER A 1 125 ? 3.070 -8.605 -14.555 1.00 86.50 125 SER A C 1
ATOM 957 O O . SER A 1 125 ? 3.691 -8.725 -15.615 1.00 86.50 125 SER A O 1
ATOM 959 N N . ARG A 1 126 ? 2.238 -7.571 -14.352 1.00 82.00 126 ARG A N 1
ATOM 960 C CA . ARG A 1 126 ? 2.010 -6.511 -15.353 1.00 82.00 126 ARG A CA 1
ATOM 961 C C . ARG A 1 126 ? 3.299 -5.787 -15.739 1.00 82.00 126 ARG A C 1
ATOM 963 O O . ARG A 1 126 ? 3.541 -5.551 -16.920 1.00 82.00 126 ARG A O 1
ATOM 970 N N . ILE A 1 127 ? 4.140 -5.459 -14.759 1.00 76.44 127 ILE A N 1
ATOM 971 C CA . ILE A 1 127 ? 5.407 -4.751 -14.987 1.00 76.44 127 ILE A CA 1
ATOM 972 C C . ILE A 1 127 ? 6.431 -5.631 -15.705 1.00 76.44 127 ILE A C 1
ATOM 974 O O . ILE A 1 127 ? 7.176 -5.129 -16.546 1.00 76.44 127 ILE A O 1
ATOM 978 N N . GLN A 1 128 ? 6.487 -6.928 -15.395 1.00 72.00 128 GLN A N 1
ATOM 979 C CA . GLN A 1 128 ? 7.374 -7.867 -16.091 1.00 72.00 128 GLN A CA 1
ATOM 980 C C . GLN A 1 128 ? 6.988 -8.042 -17.562 1.00 72.00 128 GLN A C 1
ATOM 982 O O . GLN A 1 128 ? 7.859 -8.214 -18.409 1.00 72.00 128 GLN A O 1
ATOM 987 N N . LYS A 1 129 ? 5.695 -7.936 -17.879 1.00 74.31 129 LYS A N 1
ATOM 988 C CA . LYS A 1 129 ? 5.189 -8.002 -19.253 1.00 74.31 129 LYS A CA 1
ATOM 989 C C . LYS A 1 129 ? 5.346 -6.680 -20.024 1.00 74.31 129 LYS A C 1
ATOM 991 O O . LYS A 1 129 ? 4.971 -6.627 -21.189 1.00 74.31 129 LYS A O 1
ATOM 996 N N . ALA A 1 130 ? 5.886 -5.611 -19.430 1.00 68.75 130 ALA A N 1
ATOM 997 C CA . ALA A 1 130 ? 6.019 -4.316 -20.099 1.00 68.75 130 ALA A CA 1
ATOM 998 C C . ALA A 1 130 ? 7.380 -4.142 -20.806 1.00 68.75 130 ALA A C 1
ATOM 1000 O O . ALA A 1 130 ? 8.435 -4.294 -20.187 1.00 68.75 130 ALA A O 1
ATOM 1001 N N . LEU A 1 131 ? 7.363 -3.746 -22.085 1.00 74.06 131 LEU A N 1
ATOM 1002 C CA . LEU A 1 131 ? 8.558 -3.457 -22.889 1.00 74.06 131 LEU A CA 1
ATOM 1003 C C . LEU A 1 131 ? 8.657 -1.954 -23.172 1.00 74.06 131 LEU A C 1
ATOM 1005 O O . LEU A 1 131 ? 7.791 -1.368 -23.820 1.00 74.06 131 LEU A O 1
ATOM 1009 N N . ARG A 1 132 ? 9.738 -1.319 -22.713 1.00 75.00 132 ARG A N 1
ATOM 1010 C CA . ARG A 1 132 ? 10.059 0.077 -23.043 1.00 75.00 132 ARG A CA 1
ATOM 1011 C C . ARG A 1 132 ? 11.198 0.130 -24.048 1.00 75.00 132 ARG A C 1
ATOM 1013 O O . ARG A 1 132 ? 12.275 -0.388 -23.772 1.00 75.00 132 ARG A O 1
ATOM 1020 N N . ILE A 1 133 ? 10.956 0.779 -25.183 1.00 78.06 133 ILE A N 1
ATOM 1021 C CA . ILE A 1 133 ? 11.942 0.961 -26.249 1.00 78.06 133 ILE A CA 1
ATOM 1022 C C . ILE A 1 133 ? 12.287 2.446 -26.318 1.00 78.06 133 ILE A C 1
ATOM 1024 O O . ILE A 1 133 ? 11.437 3.266 -26.662 1.00 78.06 133 ILE A O 1
ATOM 1028 N N . PHE A 1 134 ? 13.530 2.787 -25.983 1.00 76.75 134 PHE A N 1
ATOM 1029 C CA . PHE A 1 134 ? 14.051 4.143 -26.128 1.00 76.75 134 PHE A CA 1
ATOM 1030 C C . PHE A 1 134 ? 14.574 4.329 -27.551 1.00 76.75 134 PHE A C 1
ATOM 1032 O O . PHE A 1 134 ? 15.412 3.556 -28.020 1.00 76.75 134 PHE A O 1
ATOM 1039 N N . VAL A 1 135 ? 14.056 5.333 -28.252 1.00 80.31 135 VAL A N 1
ATOM 1040 C CA . VAL A 1 135 ? 14.454 5.679 -29.617 1.00 80.31 135 VAL A CA 1
ATOM 1041 C C . VAL A 1 135 ? 15.044 7.085 -29.633 1.00 80.31 135 VAL A C 1
ATOM 1043 O O . VAL A 1 135 ? 14.503 8.007 -29.033 1.00 80.31 135 VAL A O 1
ATOM 1046 N N . ARG A 1 136 ? 16.172 7.253 -30.331 1.00 79.81 136 ARG A N 1
ATOM 1047 C CA . ARG A 1 136 ? 16.875 8.547 -30.437 1.00 79.81 136 ARG A CA 1
ATOM 1048 C C . ARG A 1 136 ? 16.221 9.514 -31.426 1.00 79.81 136 ARG A C 1
ATOM 1050 O O . ARG A 1 136 ? 16.513 10.699 -31.422 1.00 79.81 136 ARG A O 1
ATOM 1057 N N . ASN A 1 137 ? 15.395 9.001 -32.331 1.00 77.56 137 ASN A N 1
ATOM 1058 C CA . ASN A 1 137 ? 14.633 9.782 -33.298 1.00 77.56 137 ASN A CA 1
ATOM 1059 C C . ASN A 1 137 ? 13.365 9.006 -33.687 1.00 77.56 137 ASN A C 1
ATOM 1061 O O . ASN A 1 137 ? 13.241 7.820 -33.384 1.00 77.56 137 ASN A O 1
ATOM 1065 N N . ALA A 1 138 ? 12.413 9.673 -34.341 1.00 77.69 138 ALA A N 1
ATOM 1066 C CA . ALA A 1 138 ? 11.115 9.081 -34.671 1.00 77.69 138 ALA A CA 1
ATOM 1067 C C . ALA A 1 138 ? 11.140 8.122 -35.881 1.00 77.69 138 ALA A C 1
ATOM 1069 O O . ALA A 1 138 ? 10.181 7.381 -36.092 1.00 77.69 138 ALA A O 1
ATOM 1070 N N . SER A 1 139 ? 12.228 8.102 -36.661 1.00 79.75 139 SER A N 1
ATOM 1071 C CA . SER A 1 139 ? 12.335 7.337 -37.913 1.00 79.75 139 SER A CA 1
ATOM 1072 C C . SER A 1 139 ? 12.035 5.827 -37.773 1.00 79.75 139 SER A C 1
ATOM 1074 O O . SER A 1 139 ? 11.240 5.307 -38.558 1.00 79.75 139 SER A O 1
ATOM 1076 N N . PRO A 1 140 ? 12.560 5.093 -36.767 1.00 77.00 140 PRO A N 1
ATOM 1077 C CA . PRO A 1 140 ? 12.334 3.653 -36.649 1.00 77.00 140 PRO A CA 1
ATOM 1078 C C . PRO A 1 140 ? 10.982 3.262 -36.027 1.00 77.00 140 PRO A C 1
ATOM 1080 O O . PRO A 1 140 ? 10.691 2.069 -35.964 1.00 77.00 140 PRO A O 1
ATOM 1083 N N . ILE A 1 141 ? 10.150 4.208 -35.564 1.00 79.62 141 ILE A N 1
ATOM 1084 C CA . ILE A 1 141 ? 8.921 3.889 -34.808 1.00 79.62 141 ILE A CA 1
ATOM 1085 C C . ILE A 1 141 ? 7.956 3.039 -35.640 1.00 79.62 141 ILE A C 1
ATOM 1087 O O . ILE A 1 141 ? 7.468 2.021 -35.153 1.00 79.62 141 ILE A O 1
ATOM 1091 N N . ASN A 1 142 ? 7.721 3.405 -36.904 1.00 79.38 142 ASN A N 1
ATOM 1092 C CA . ASN A 1 142 ? 6.790 2.677 -37.774 1.00 79.38 142 ASN A CA 1
ATOM 1093 C C . ASN A 1 142 ? 7.288 1.263 -38.098 1.00 79.38 142 ASN A C 1
ATOM 1095 O O . ASN A 1 142 ? 6.507 0.313 -38.095 1.00 79.38 142 ASN A O 1
ATOM 1099 N N . THR A 1 143 ? 8.595 1.105 -38.316 1.00 80.94 143 THR A N 1
ATOM 1100 C CA . THR A 1 143 ? 9.211 -0.206 -38.555 1.00 80.94 143 THR A CA 1
ATOM 1101 C C . THR A 1 143 ? 9.104 -1.095 -37.321 1.00 80.94 143 THR A C 1
ATOM 1103 O O . THR A 1 143 ? 8.742 -2.261 -37.444 1.00 80.94 143 THR A O 1
ATOM 1106 N N . LEU A 1 144 ? 9.372 -0.552 -36.130 1.00 76.75 144 LEU A N 1
ATOM 1107 C CA . LEU A 1 144 ? 9.280 -1.295 -34.871 1.00 76.75 144 LEU A CA 1
ATOM 1108 C C . LEU A 1 144 ? 7.831 -1.654 -34.523 1.00 76.75 144 LEU A C 1
ATOM 1110 O O . LEU A 1 144 ? 7.570 -2.779 -34.106 1.00 76.75 144 LEU A O 1
ATOM 1114 N N . ALA A 1 145 ? 6.880 -0.743 -34.749 1.00 76.69 145 ALA A N 1
ATOM 1115 C CA . ALA A 1 145 ? 5.455 -1.029 -34.602 1.00 76.69 145 ALA A CA 1
ATOM 1116 C C . ALA A 1 145 ? 5.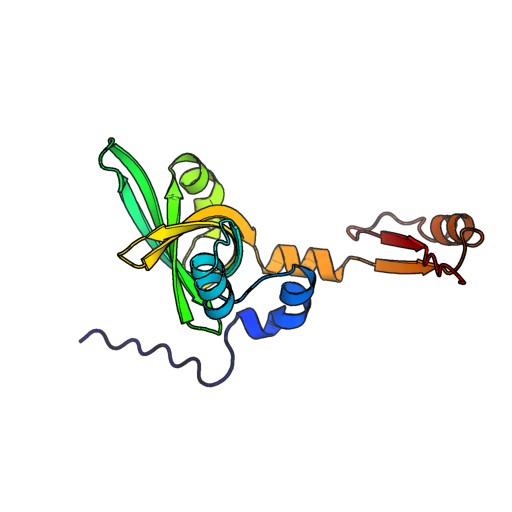006 -2.156 -35.548 1.00 76.69 145 ALA A C 1
ATOM 1118 O O . ALA A 1 145 ? 4.257 -3.039 -35.139 1.00 76.69 145 ALA A O 1
ATOM 1119 N N . GLY A 1 146 ? 5.534 -2.184 -36.777 1.00 78.88 146 GLY A N 1
ATOM 1120 C CA . GLY A 1 146 ? 5.280 -3.248 -37.750 1.00 78.88 146 GLY A CA 1
ATOM 1121 C C . GLY A 1 146 ? 5.824 -4.630 -37.362 1.00 78.88 146 GLY A C 1
ATOM 1122 O O . GLY A 1 146 ? 5.399 -5.618 -37.948 1.00 78.88 146 GLY A O 1
ATOM 1123 N N . GLN A 1 147 ? 6.725 -4.725 -36.376 1.00 78.81 147 GLN A N 1
ATOM 1124 C CA . GLN A 1 147 ? 7.218 -6.002 -35.832 1.00 78.81 147 GLN A CA 1
ATOM 1125 C C . GLN A 1 147 ? 6.376 -6.506 -34.644 1.00 78.81 147 GLN A C 1
ATOM 1127 O O . GLN A 1 147 ? 6.479 -7.668 -34.259 1.00 78.81 147 GLN A O 1
ATOM 1132 N N . LEU A 1 148 ? 5.514 -5.660 -34.068 1.00 75.38 148 LEU A N 1
ATOM 1133 C CA . LEU A 1 148 ? 4.611 -5.999 -32.960 1.00 75.38 148 LEU A CA 1
ATOM 1134 C C . LEU A 1 148 ? 3.246 -6.475 -33.488 1.00 75.38 148 LEU A C 1
ATOM 1136 O O . LEU A 1 148 ? 2.198 -5.937 -33.141 1.00 75.38 148 LEU A O 1
ATOM 1140 N N . THR A 1 149 ? 3.255 -7.476 -34.368 1.00 72.75 149 THR A N 1
ATOM 1141 C CA . THR A 1 149 ? 2.053 -7.983 -35.059 1.00 72.75 149 THR A CA 1
ATOM 1142 C C . THR A 1 149 ? 1.214 -8.946 -34.224 1.00 72.75 149 THR A C 1
ATOM 1144 O O . THR A 1 149 ? 0.034 -9.144 -34.513 1.00 72.75 149 THR A O 1
ATOM 1147 N N . VAL A 1 150 ? 1.793 -9.536 -33.175 1.00 75.00 150 VAL A N 1
ATOM 1148 C CA . VAL A 1 150 ? 1.099 -10.464 -32.276 1.00 75.00 150 VAL A CA 1
ATOM 1149 C C . VAL A 1 150 ? 0.600 -9.714 -31.046 1.00 75.00 150 VAL A C 1
ATOM 1151 O O . VAL A 1 150 ? 1.370 -9.068 -30.335 1.00 75.00 150 VAL A O 1
ATOM 1154 N N . ARG A 1 151 ? -0.701 -9.826 -30.764 1.00 71.00 151 ARG A N 1
ATOM 1155 C CA . ARG A 1 151 ? -1.305 -9.250 -29.560 1.00 71.00 151 ARG A CA 1
ATOM 1156 C C . ARG A 1 151 ? -0.834 -10.024 -28.324 1.00 71.00 151 ARG A C 1
ATOM 1158 O O . ARG A 1 151 ? -1.148 -11.201 -28.185 1.00 71.00 151 ARG A O 1
ATOM 1165 N N . GLY A 1 152 ? -0.106 -9.353 -27.434 1.00 69.25 152 GLY A N 1
ATOM 1166 C CA . GLY A 1 152 ? 0.293 -9.872 -26.122 1.00 69.25 152 GLY A CA 1
ATOM 1167 C C . GLY A 1 152 ? -0.435 -9.176 -24.966 1.00 69.25 152 GLY A C 1
ATOM 1168 O O . GLY A 1 152 ? -1.095 -8.158 -25.157 1.00 69.25 152 GLY A O 1
ATOM 1169 N N . GLU A 1 153 ? -0.284 -9.708 -23.750 1.00 68.44 153 GLU A N 1
ATOM 1170 C CA . GLU A 1 153 ? -0.788 -9.092 -22.503 1.00 68.44 153 GLU A CA 1
ATOM 1171 C C . GLU A 1 153 ? 0.120 -7.967 -21.969 1.00 68.44 153 GLU A C 1
ATOM 1173 O O . GLU A 1 153 ? -0.162 -7.356 -20.940 1.00 68.44 153 GLU A O 1
ATOM 1178 N N . GLY A 1 154 ? 1.242 -7.721 -22.647 1.00 67.56 154 GLY A N 1
ATOM 1179 C CA . GLY A 1 154 ? 2.261 -6.758 -22.261 1.00 67.56 154 GLY A CA 1
ATOM 1180 C C . GLY A 1 154 ? 2.056 -5.371 -22.855 1.00 67.56 154 GLY A C 1
ATOM 1181 O O . GLY A 1 154 ? 1.723 -5.233 -24.031 1.00 67.56 154 GLY A O 1
ATOM 1182 N N . GLN A 1 155 ? 2.299 -4.326 -22.062 1.00 71.44 155 GLN A N 1
ATOM 1183 C CA . GLN A 1 155 ? 2.302 -2.954 -22.566 1.00 71.44 155 GLN A CA 1
ATOM 1184 C C . GLN A 1 155 ? 3.648 -2.640 -23.230 1.00 71.44 155 GLN A C 1
ATOM 1186 O O . GLN A 1 155 ? 4.690 -2.689 -22.576 1.00 71.44 155 GLN A O 1
ATOM 1191 N N . VAL A 1 156 ? 3.632 -2.265 -24.511 1.00 79.25 156 VAL A N 1
ATOM 1192 C CA . VAL A 1 156 ? 4.821 -1.741 -25.200 1.00 79.25 156 VAL A CA 1
ATOM 1193 C C . VAL A 1 156 ? 4.746 -0.221 -25.260 1.00 79.25 156 VAL A C 1
ATOM 1195 O O . VAL A 1 156 ? 3.706 0.343 -25.594 1.00 79.25 156 VAL A O 1
ATOM 1198 N N . SER A 1 157 ? 5.828 0.467 -24.907 1.00 79.69 157 SER A N 1
ATOM 1199 C CA . SER A 1 157 ? 5.913 1.930 -24.972 1.00 79.69 157 SER A CA 1
ATOM 1200 C C . SER A 1 157 ? 7.197 2.366 -25.669 1.00 79.69 157 SER A C 1
ATOM 1202 O O . SER A 1 157 ? 8.287 1.949 -25.277 1.00 79.69 157 SER A O 1
ATOM 1204 N N . PHE A 1 158 ? 7.064 3.239 -26.669 1.00 80.19 158 PHE A N 1
ATOM 1205 C CA . PHE A 1 158 ? 8.187 3.916 -27.314 1.00 80.19 158 PHE A CA 1
ATOM 1206 C C . PHE A 1 158 ? 8.441 5.249 -26.610 1.00 80.19 158 PHE A C 1
ATOM 1208 O O . PHE A 1 158 ? 7.520 6.050 -26.459 1.00 80.19 158 PHE A O 1
ATOM 1215 N N . VAL A 1 159 ? 9.672 5.476 -26.160 1.00 80.38 159 VAL A N 1
ATOM 1216 C CA . VAL A 1 159 ? 10.096 6.720 -25.508 1.00 80.38 159 VAL A CA 1
ATOM 1217 C C . VAL A 1 159 ? 11.109 7.401 -26.418 1.00 80.38 159 VAL A C 1
ATOM 1219 O O . VAL A 1 159 ? 12.130 6.805 -26.751 1.00 80.38 159 VAL A O 1
ATOM 1222 N N . LEU A 1 160 ? 10.807 8.622 -26.858 1.00 79.12 160 LEU A N 1
ATOM 1223 C CA . LEU A 1 160 ? 11.715 9.426 -27.669 1.00 79.12 160 LEU A CA 1
ATOM 1224 C C . LEU A 1 160 ? 12.622 10.235 -26.736 1.00 79.12 160 LEU A C 1
ATOM 1226 O O . LEU A 1 160 ? 12.121 11.092 -26.008 1.00 79.12 160 LEU A O 1
ATOM 1230 N N . ASP A 1 161 ? 13.929 9.976 -26.765 1.00 73.12 161 ASP A N 1
ATOM 1231 C CA . ASP A 1 161 ? 14.897 10.800 -26.036 1.00 73.12 161 ASP A CA 1
ATOM 1232 C C . ASP A 1 161 ? 15.065 12.134 -26.769 1.00 73.12 161 ASP A C 1
ATOM 1234 O O . ASP A 1 161 ? 15.734 12.215 -27.801 1.00 73.12 161 ASP A O 1
ATOM 1238 N N . GLN A 1 162 ? 14.450 13.194 -26.241 1.00 59.22 162 GLN A N 1
ATOM 1239 C CA . GLN A 1 162 ? 14.804 14.558 -26.615 1.00 59.22 162 GLN A CA 1
ATOM 1240 C C . GLN A 1 162 ? 16.053 14.955 -25.828 1.00 59.22 162 GLN A C 1
ATOM 1242 O O . GLN A 1 162 ? 15.968 15.482 -24.724 1.00 59.22 162 GLN A O 1
ATOM 1247 N N . HIS A 1 163 ? 17.228 14.673 -26.388 1.00 53.03 163 HIS A N 1
ATOM 1248 C CA . HIS A 1 163 ? 18.401 15.461 -26.034 1.00 53.03 163 HIS A CA 1
ATOM 1249 C C . HIS A 1 163 ? 18.209 16.850 -26.658 1.00 53.03 163 HIS A C 1
ATOM 1251 O O . HIS A 1 163 ? 18.400 17.014 -27.862 1.00 53.03 163 HIS A O 1
ATOM 1257 N N . GLU A 1 164 ? 17.793 17.827 -25.848 1.00 45.44 164 GLU A N 1
ATOM 1258 C CA . GLU A 1 164 ? 18.103 19.233 -26.115 1.00 45.44 164 GLU A CA 1
ATOM 1259 C C . GLU A 1 164 ? 19.632 19.328 -26.175 1.00 45.44 164 GLU A C 1
ATOM 1261 O O . GLU A 1 164 ? 20.328 19.100 -25.184 1.00 45.44 164 GLU A O 1
ATOM 1266 N N . ALA A 1 165 ? 20.154 19.527 -27.381 1.00 42.00 165 ALA A N 1
ATOM 1267 C CA . ALA A 1 165 ? 21.501 20.025 -27.567 1.00 42.00 165 ALA A CA 1
ATOM 1268 C C . ALA A 1 165 ? 21.422 21.548 -27.401 1.00 42.00 165 ALA A C 1
ATOM 1270 O O . ALA A 1 165 ? 20.759 22.175 -28.221 1.00 42.00 165 ALA A O 1
ATOM 1271 N N . ASP A 1 166 ? 22.055 22.038 -26.328 1.00 37.09 166 ASP A N 1
ATOM 1272 C CA . ASP A 1 166 ? 22.455 23.420 -25.991 1.00 37.09 166 ASP A CA 1
ATOM 1273 C C . ASP A 1 166 ? 21.491 24.591 -26.277 1.00 37.09 166 ASP A C 1
ATOM 1275 O O . ASP A 1 166 ? 21.250 24.940 -27.456 1.00 37.09 166 ASP A O 1
#

Foldseek 3Di:
DPDPPPPPVPDDPCRVCVVLCVVVVADDPVVVQVVVVVPDFKGKHKFAWADWDWDADPVRFIKIWTWTADPVGIDIAMETPVVCVVCVVCRDGRFIWMWMWTWHQDPVGIYTYTDDIDGSVVSSVQVVLEAEAEDQDPVCVVVVVVVPPDDDSHHYYYHHDPPPDD

Secondary structure (DSSP, 8-state):
---------S--GGGGGHHHHHHTTPBPHHHHHHHHTTT--EEEEEEEEEEEEEEE-TTS-EEEEEEEE-SS-EEEEEEEHHHHHHSTTTTSTT-EEEEEEEEEEETTEEEEEEEEEEEHHHHHHHHHT-EEEEESSSTTHHHHHTT--S--SSPEEEEE------

Radius of gyration: 20.19 Å; chains: 1; bounding box: 45×39×65 Å